Protein AF-A0A972KXV4-F1 (afdb_monomer)

Mean predicted aligned error: 8.07 Å

pLDDT: mean 81.09, std 12.09, range [43.53, 93.38]

Radius of gyration: 17.05 Å; Cα contacts (8 Å, |Δi|>4): 199; chains: 1; bounding box: 41×39×54 Å

Solvent-accessible surface area (backbone atoms only — not comparable to full-atom values): 9066 Å² total; per-residue (Å²): 104,29,38,30,28,35,66,87,53,54,72,69,54,55,52,53,50,23,61,76,67,72,28,46,75,42,72,69,62,86,33,59,34,91,88,76,70,41,80,29,66,68,60,29,50,50,51,49,51,51,52,49,52,52,48,28,70,72,65,78,48,95,64,38,30,34,30,41,59,41,53,86,45,56,66,50,42,50,54,48,45,52,54,28,43,73,73,74,55,52,69,57,36,38,44,40,73,57,59,92,51,68,68,65,42,58,71,42,42,60,43,52,49,56,31,45,77,67,73,22,54,40,81,39,52,93,82,62,50,70,66,61,48,51,52,52,52,48,52,54,49,50,55,54,53,51,56,57,55,56,64,54,57,57,64,61,58,69,76,76,112

Structure (mmCIF, N/CA/C/O backbone):
data_AF-A0A972KXV4-F1
#
_entry.id   AF-A0A972KXV4-F1
#
loop_
_atom_site.group_PDB
_atom_site.id
_atom_site.type_symbol
_atom_site.label_atom_id
_atom_site.label_alt_id
_atom_site.label_comp_id
_atom_site.label_asym_id
_atom_site.label_entity_id
_atom_site.label_seq_id
_atom_site.pdbx_PDB_ins_code
_atom_site.Cartn_x
_atom_site.Cartn_y
_atom_site.Cartn_z
_atom_site.occupancy
_atom_site.B_iso_or_equiv
_atom_site.auth_seq_id
_atom_site.auth_comp_id
_atom_site.auth_asym_id
_atom_site.auth_atom_id
_atom_site.pdbx_PDB_model_num
ATOM 1 N N . MET A 1 1 ? -8.884 1.565 8.711 1.00 85.38 1 MET A N 1
ATOM 2 C CA . MET A 1 1 ? -8.280 0.720 7.663 1.00 85.38 1 MET A CA 1
ATOM 3 C C . MET A 1 1 ? -6.989 1.392 7.183 1.00 85.38 1 MET A C 1
ATOM 5 O O . MET A 1 1 ? -6.991 2.601 7.008 1.00 85.38 1 MET A O 1
ATOM 9 N N . ARG A 1 2 ? -5.860 0.673 7.067 1.00 90.38 2 ARG A N 1
ATOM 10 C CA . ARG A 1 2 ? -4.541 1.271 6.737 1.00 90.38 2 ARG A CA 1
ATOM 11 C C . ARG A 1 2 ? -3.895 0.534 5.577 1.00 90.38 2 ARG A C 1
ATOM 13 O O . ARG A 1 2 ? -3.602 -0.659 5.704 1.00 90.38 2 ARG A O 1
ATOM 20 N N . ILE A 1 3 ? -3.707 1.220 4.459 1.00 90.38 3 ILE A N 1
ATOM 21 C CA . ILE A 1 3 ? -3.369 0.595 3.179 1.00 90.38 3 ILE A CA 1
ATOM 22 C C . ILE A 1 3 ? -2.105 1.220 2.595 1.00 90.38 3 ILE A C 1
ATOM 24 O O . ILE A 1 3 ? -1.887 2.417 2.732 1.00 90.38 3 ILE A O 1
ATOM 28 N N . THR A 1 4 ? -1.289 0.417 1.916 1.00 90.56 4 THR A N 1
ATOM 29 C CA . THR A 1 4 ? -0.204 0.897 1.049 1.00 90.56 4 THR A CA 1
ATOM 30 C C . THR A 1 4 ? -0.433 0.467 -0.397 1.00 90.56 4 THR A C 1
ATOM 32 O O . THR A 1 4 ? -0.933 -0.632 -0.651 1.00 90.56 4 THR A O 1
ATOM 35 N N . LEU A 1 5 ? -0.067 1.351 -1.322 1.00 86.62 5 LEU A N 1
ATOM 36 C CA . LEU A 1 5 ? -0.075 1.188 -2.766 1.00 86.62 5 LEU A CA 1
ATOM 37 C C . LEU A 1 5 ? 1.353 1.353 -3.289 1.00 86.62 5 LEU A C 1
ATOM 39 O O . LEU A 1 5 ? 2.041 2.324 -2.963 1.00 86.62 5 LEU A O 1
ATOM 43 N N . ASN A 1 6 ? 1.769 0.437 -4.153 1.00 78.00 6 ASN A N 1
ATOM 44 C CA . ASN A 1 6 ? 3.018 0.562 -4.897 1.00 78.00 6 ASN A CA 1
ATOM 45 C C . ASN A 1 6 ? 2.833 1.475 -6.130 1.00 78.00 6 ASN A C 1
ATOM 47 O O . ASN A 1 6 ? 1.737 1.567 -6.680 1.00 78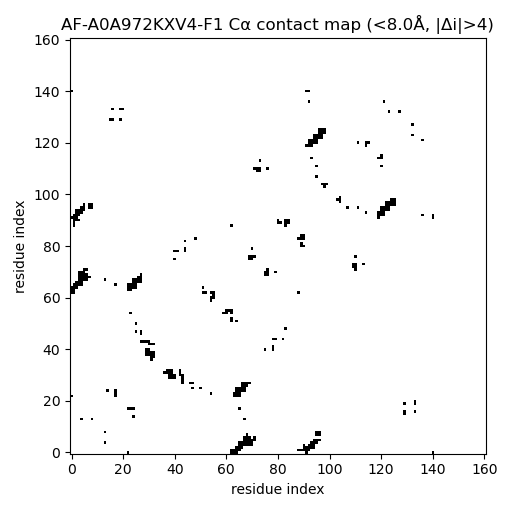.00 6 ASN A O 1
ATOM 51 N N . GLU A 1 7 ? 3.915 2.111 -6.581 1.00 66.94 7 GLU A N 1
ATOM 52 C CA . GLU A 1 7 ? 4.012 3.061 -7.702 1.00 66.94 7 GLU A CA 1
ATOM 53 C C . GLU A 1 7 ? 3.485 2.525 -9.041 1.00 66.94 7 GLU A C 1
ATOM 55 O O . GLU A 1 7 ? 3.140 3.290 -9.934 1.00 66.94 7 GLU A O 1
ATOM 60 N N . SER A 1 8 ? 3.332 1.206 -9.177 1.00 63.81 8 SER A N 1
ATOM 61 C CA . SER A 1 8 ? 2.686 0.610 -10.356 1.00 63.81 8 SER A CA 1
ATOM 62 C C . SER A 1 8 ? 1.189 0.955 -10.476 1.00 63.81 8 SER A C 1
ATOM 64 O O . SER A 1 8 ? 0.569 0.623 -11.482 1.00 63.81 8 SER A O 1
ATOM 66 N N . ILE A 1 9 ? 0.594 1.588 -9.461 1.00 69.19 9 ILE A N 1
ATOM 67 C CA . ILE A 1 9 ? -0.811 1.996 -9.435 1.00 69.19 9 ILE A CA 1
ATOM 68 C C . ILE A 1 9 ? -0.926 3.465 -9.858 1.00 69.19 9 ILE A C 1
ATOM 70 O O . ILE A 1 9 ? -0.290 4.339 -9.275 1.00 69.19 9 ILE A O 1
ATOM 74 N N . SER A 1 10 ? -1.778 3.749 -10.849 1.00 72.75 10 SER A N 1
ATOM 75 C CA . SER A 1 10 ? -2.004 5.116 -11.340 1.00 72.75 10 SER A CA 1
ATOM 76 C C . SER A 1 10 ? -2.386 6.088 -10.203 1.00 72.75 10 SER A C 1
ATOM 78 O O . SER A 1 10 ? -3.225 5.746 -9.360 1.00 72.75 10 SER A O 1
ATOM 80 N N . PRO A 1 11 ? -1.865 7.332 -10.192 1.00 74.75 11 PRO A N 1
ATOM 81 C CA . PRO A 1 11 ? -2.251 8.350 -9.212 1.00 74.75 11 PRO A CA 1
ATOM 82 C C . PRO A 1 11 ? -3.761 8.617 -9.170 1.00 74.75 11 PRO A C 1
ATOM 84 O O . PRO A 1 11 ? -4.324 8.855 -8.099 1.00 74.75 11 PRO A O 1
ATOM 87 N N . ASP A 1 12 ? -4.434 8.541 -10.321 1.00 82.12 12 ASP A N 1
ATOM 88 C CA . ASP A 1 12 ? -5.887 8.711 -10.399 1.00 82.12 12 ASP A CA 1
ATOM 89 C C . ASP A 1 12 ? -6.631 7.538 -9.761 1.00 82.12 12 ASP A C 1
ATOM 91 O O . ASP A 1 12 ? -7.665 7.730 -9.121 1.00 82.12 12 ASP A O 1
ATOM 95 N N . PHE A 1 13 ? -6.085 6.328 -9.876 1.00 81.69 13 PHE A N 1
ATOM 96 C CA . PHE A 1 13 ? -6.635 5.159 -9.205 1.00 81.69 13 PHE A CA 1
ATOM 97 C C . PHE A 1 13 ? -6.518 5.288 -7.686 1.00 81.69 13 PHE A C 1
ATOM 99 O O . PHE A 1 13 ? -7.511 5.106 -6.986 1.00 81.69 13 PHE A O 1
ATOM 106 N N . SER A 1 14 ? -5.341 5.673 -7.181 1.00 82.44 14 SER A N 1
ATOM 107 C CA . SER A 1 14 ? -5.134 5.928 -5.748 1.00 82.44 14 SER A CA 1
ATOM 108 C C . SER A 1 14 ? -6.131 6.958 -5.208 1.00 82.44 14 SER A C 1
ATOM 110 O O . SER A 1 14 ? -6.785 6.720 -4.192 1.00 82.44 14 SER A O 1
ATOM 112 N N . ARG A 1 15 ? -6.324 8.072 -5.932 1.00 85.56 15 ARG A N 1
ATOM 113 C CA . ARG A 1 15 ? -7.278 9.124 -5.552 1.00 85.56 15 ARG A CA 1
ATOM 114 C C . ARG A 1 15 ? -8.711 8.601 -5.487 1.00 85.56 15 ARG A C 1
ATOM 116 O O . ARG A 1 15 ? -9.401 8.839 -4.500 1.00 85.56 15 ARG A O 1
ATOM 123 N N . ARG A 1 16 ? -9.159 7.879 -6.517 1.00 88.06 16 ARG A N 1
ATOM 124 C CA . ARG A 1 16 ? -10.522 7.330 -6.562 1.00 88.06 16 ARG A CA 1
ATOM 125 C C . ARG A 1 16 ? -10.745 6.271 -5.479 1.00 88.06 16 ARG A C 1
ATOM 127 O O . ARG A 1 16 ? -11.816 6.239 -4.886 1.00 88.06 16 ARG A O 1
ATOM 134 N N . LEU A 1 17 ? -9.741 5.442 -5.191 1.00 86.75 17 LEU A N 1
ATOM 135 C CA . LEU A 1 17 ? -9.805 4.438 -4.127 1.00 86.75 17 LEU A CA 1
ATOM 136 C C . LEU A 1 17 ? -9.841 5.081 -2.734 1.00 86.75 17 LEU A C 1
ATOM 138 O O . LEU A 1 17 ? -10.633 4.673 -1.890 1.00 86.75 17 LEU A O 1
ATOM 142 N N . SER A 1 18 ? -9.022 6.112 -2.513 1.00 88.50 18 SER A N 1
ATOM 143 C CA . SER A 1 18 ? -9.038 6.940 -1.301 1.00 88.50 18 SER A CA 1
ATOM 144 C C . SER A 1 18 ? -10.424 7.533 -1.052 1.00 88.50 18 SER A C 1
ATOM 146 O O . SER A 1 18 ? -10.932 7.425 0.057 1.00 88.50 18 SER A O 1
ATOM 148 N N . GLN A 1 19 ? -11.059 8.091 -2.086 1.00 88.50 19 GLN A N 1
ATOM 149 C CA . GLN A 1 19 ? -12.410 8.649 -1.991 1.00 88.50 19 GLN A CA 1
ATOM 150 C C . GLN A 1 19 ? -13.470 7.578 -1.720 1.00 88.50 19 GLN A C 1
ATOM 152 O O . GLN A 1 19 ? -14.324 7.776 -0.866 1.00 88.50 19 GLN A O 1
ATOM 157 N N . ALA A 1 20 ? -13.406 6.443 -2.419 1.00 88.19 20 ALA A N 1
ATOM 158 C CA . ALA A 1 20 ? -14.386 5.369 -2.274 1.00 88.19 20 ALA A CA 1
ATOM 159 C C . ALA A 1 20 ? -14.345 4.683 -0.898 1.00 88.19 20 ALA A C 1
ATOM 161 O O . ALA A 1 20 ? -15.358 4.157 -0.452 1.00 88.19 20 ALA A O 1
ATOM 162 N N . LEU A 1 21 ? -13.180 4.670 -0.244 1.00 86.69 21 LEU A N 1
ATOM 163 C CA . LEU A 1 21 ? -12.981 4.088 1.087 1.00 86.69 21 LEU A CA 1
ATOM 164 C C . LEU A 1 21 ? -12.913 5.140 2.204 1.00 86.69 21 LEU A C 1
ATOM 166 O O . LEU A 1 21 ? -12.620 4.780 3.339 1.00 86.69 21 LEU A O 1
ATOM 170 N N . GLU A 1 22 ? -13.109 6.421 1.877 1.00 88.31 22 GLU A N 1
ATOM 171 C CA . GLU A 1 22 ? -12.999 7.550 2.814 1.00 88.31 22 GLU A CA 1
ATOM 172 C C . GLU A 1 22 ? -11.654 7.601 3.576 1.00 88.31 22 GLU A C 1
ATOM 174 O O . GLU A 1 22 ? -11.560 8.075 4.706 1.00 88.31 22 GLU A O 1
ATOM 179 N N . LEU A 1 23 ? -10.572 7.127 2.946 1.00 87.69 23 LEU A N 1
ATOM 180 C CA . LEU A 1 23 ? -9.239 7.060 3.554 1.00 87.69 23 LEU A CA 1
ATOM 181 C C . LEU A 1 23 ? -8.446 8.333 3.292 1.00 87.69 23 LEU A C 1
ATOM 183 O O . LEU A 1 23 ? -8.428 8.830 2.165 1.00 87.69 23 LEU A O 1
ATOM 187 N N . HIS A 1 24 ? -7.679 8.792 4.283 1.00 89.06 24 HIS A N 1
ATOM 188 C CA . HIS A 1 24 ? -6.782 9.928 4.094 1.00 89.06 24 HIS A CA 1
ATOM 189 C C . HIS A 1 24 ? -5.603 9.566 3.167 1.00 89.06 24 HIS A C 1
ATOM 191 O O . HIS A 1 24 ? -4.833 8.653 3.490 1.00 89.06 24 HIS A O 1
ATOM 197 N N . PRO A 1 25 ? -5.425 10.249 2.021 1.00 88.81 25 PRO A N 1
ATOM 198 C CA . PRO A 1 25 ? -4.325 9.959 1.115 1.00 88.81 25 PRO A CA 1
ATOM 199 C C . PRO A 1 25 ? -3.022 10.567 1.638 1.00 88.81 25 PRO A C 1
ATOM 201 O O . PRO A 1 25 ? -2.901 11.782 1.779 1.00 88.81 25 PRO A O 1
ATOM 204 N N . ILE A 1 26 ? -2.016 9.724 1.856 1.00 89.19 26 ILE A N 1
ATOM 205 C CA . ILE A 1 26 ? -0.657 10.139 2.208 1.00 89.19 26 ILE A CA 1
ATOM 206 C C . ILE A 1 26 ? 0.244 9.870 1.008 1.00 89.19 26 ILE A C 1
ATOM 208 O O . ILE A 1 26 ? 0.405 8.732 0.559 1.00 89.19 26 ILE A O 1
ATOM 212 N N . GLN A 1 27 ? 0.839 10.939 0.485 1.00 85.75 27 GLN A N 1
ATOM 213 C CA . GLN A 1 27 ? 1.811 10.877 -0.603 1.00 85.75 27 GLN A CA 1
ATOM 214 C C . GLN A 1 27 ? 3.187 11.266 -0.057 1.00 85.75 27 GLN A C 1
ATOM 216 O O . GLN A 1 27 ? 3.508 12.457 0.016 1.00 85.75 27 GLN A O 1
ATOM 221 N N . PRO A 1 28 ? 3.994 10.286 0.379 1.00 81.44 28 PRO A N 1
ATOM 222 C CA . PRO A 1 28 ? 5.335 10.546 0.850 1.00 81.44 28 PRO A CA 1
ATOM 223 C C . PRO A 1 28 ? 6.163 11.112 -0.294 1.00 81.44 28 PRO A C 1
ATOM 225 O O . PRO A 1 28 ? 6.262 10.539 -1.378 1.00 81.44 28 PRO A O 1
ATOM 228 N N . LYS A 1 29 ? 6.782 12.257 -0.030 1.00 81.62 29 LYS A N 1
ATOM 229 C CA . LYS A 1 29 ? 7.845 12.772 -0.882 1.00 81.62 29 LYS A CA 1
ATOM 230 C C . LYS A 1 29 ? 9.138 12.143 -0.401 1.00 81.62 29 LYS A C 1
ATOM 232 O O . LYS A 1 29 ? 9.418 12.192 0.795 1.00 81.62 29 LYS A O 1
ATOM 237 N N . VAL A 1 30 ? 9.909 11.566 -1.318 1.00 79.94 30 VAL A N 1
ATOM 238 C CA . VAL A 1 30 ? 11.236 11.033 -0.999 1.00 79.94 30 VAL A CA 1
ATOM 239 C C . VAL A 1 30 ? 12.068 12.159 -0.391 1.00 79.94 30 VAL A C 1
ATOM 241 O O . VAL A 1 30 ? 12.283 13.197 -1.021 1.00 79.94 30 VAL A O 1
ATOM 244 N N . VAL A 1 31 ? 12.493 11.972 0.859 1.00 83.06 31 VAL A N 1
ATOM 245 C CA . VAL A 1 31 ? 13.309 12.957 1.568 1.00 83.06 31 VAL A CA 1
ATOM 246 C C . VAL A 1 31 ? 14.771 12.577 1.412 1.00 83.06 31 VAL A C 1
ATOM 248 O O . VAL A 1 31 ? 15.180 11.472 1.763 1.00 83.06 31 VAL A O 1
ATOM 251 N N . TYR A 1 32 ? 15.569 13.509 0.905 1.00 82.31 32 TYR A N 1
ATOM 252 C CA . TYR A 1 32 ? 17.004 13.323 0.751 1.00 82.31 32 TYR A CA 1
ATOM 253 C C . TYR A 1 32 ? 17.730 13.725 2.035 1.00 82.31 32 TYR A C 1
ATOM 255 O O . TYR A 1 32 ? 17.442 14.760 2.643 1.00 82.31 32 TYR A O 1
ATOM 263 N N . SER A 1 33 ? 18.690 12.905 2.447 1.00 80.06 33 SER A N 1
ATOM 264 C CA . SER A 1 33 ? 19.598 13.233 3.540 1.00 80.06 33 SER A CA 1
ATOM 265 C C . SER A 1 33 ? 20.439 14.450 3.166 1.00 80.06 33 SER A C 1
ATOM 267 O O . SER A 1 33 ? 21.080 14.475 2.117 1.00 80.06 33 SER A O 1
ATOM 269 N N . ARG A 1 34 ? 20.500 15.442 4.059 1.00 82.50 34 ARG A N 1
ATOM 270 C CA . ARG A 1 34 ? 21.338 16.638 3.867 1.00 82.50 34 ARG A CA 1
ATOM 271 C C . ARG A 1 34 ? 22.836 16.327 3.863 1.00 82.50 34 ARG A C 1
ATOM 273 O O . ARG A 1 34 ? 23.603 17.109 3.320 1.00 82.50 34 ARG A O 1
ATOM 280 N N . PHE A 1 35 ? 23.242 15.212 4.472 1.00 83.38 35 PHE A N 1
ATOM 281 C CA . PHE A 1 35 ? 24.650 14.838 4.609 1.00 83.38 35 PHE A CA 1
ATOM 282 C C . PHE A 1 35 ? 25.155 13.995 3.438 1.00 83.38 35 PHE A C 1
ATOM 284 O O . PHE A 1 35 ? 26.302 14.142 3.036 1.00 83.38 35 PHE A O 1
ATOM 291 N N . THR A 1 36 ? 24.314 13.112 2.892 1.00 85.12 36 THR A N 1
ATOM 292 C CA . THR A 1 36 ? 24.718 12.193 1.812 1.00 85.12 36 THR A CA 1
ATOM 293 C C . THR A 1 36 ? 24.146 12.573 0.452 1.00 85.12 36 THR A C 1
ATOM 295 O O . THR A 1 36 ? 24.610 12.060 -0.559 1.00 85.12 36 THR A O 1
ATOM 298 N N . GLY A 1 37 ? 23.117 13.426 0.402 1.00 82.94 37 GLY A N 1
ATOM 299 C CA . GLY A 1 37 ? 22.373 13.720 -0.824 1.00 82.94 37 GLY A CA 1
ATOM 300 C C . GLY A 1 37 ? 21.554 12.536 -1.352 1.00 82.94 37 GLY A C 1
ATOM 301 O O . GLY A 1 37 ? 20.963 12.640 -2.420 1.00 82.94 37 GLY A O 1
ATOM 302 N N . LEU A 1 38 ? 21.501 11.416 -0.620 1.00 82.56 38 LEU A N 1
ATOM 303 C CA . LEU A 1 38 ? 20.777 10.205 -1.008 1.00 82.56 38 LEU A CA 1
ATOM 304 C C . LEU A 1 38 ? 19.381 10.158 -0.370 1.00 82.56 38 LEU A C 1
ATOM 306 O O . LEU A 1 38 ? 19.193 10.729 0.712 1.00 82.56 38 LEU A O 1
ATOM 310 N N . PRO A 1 39 ? 18.412 9.457 -0.991 1.00 82.06 39 PRO A N 1
ATOM 311 C CA . PRO A 1 39 ? 17.137 9.135 -0.359 1.00 82.06 39 PRO A CA 1
ATOM 312 C C . PRO A 1 39 ? 17.340 8.531 1.031 1.00 82.06 39 PRO A C 1
ATOM 314 O O . PRO A 1 39 ? 18.178 7.650 1.221 1.00 82.06 39 PRO A O 1
ATOM 317 N N . SER A 1 40 ? 16.578 9.015 2.006 1.00 88.19 40 SER A N 1
ATOM 318 C CA . SER A 1 40 ? 16.607 8.514 3.373 1.00 88.19 40 SER A CA 1
ATOM 319 C C . SER A 1 40 ? 15.238 7.967 3.746 1.00 88.19 40 SER A C 1
ATOM 321 O O . SER A 1 40 ? 14.270 8.714 3.928 1.00 88.19 40 SER A O 1
ATOM 323 N N . ASP A 1 41 ? 15.181 6.644 3.869 1.00 87.38 41 ASP A N 1
ATOM 324 C CA . ASP A 1 41 ? 13.968 5.932 4.257 1.00 87.38 41 ASP A CA 1
ATOM 325 C C . ASP A 1 41 ? 13.495 6.374 5.642 1.00 87.38 41 ASP A C 1
ATOM 327 O O . ASP A 1 41 ? 12.320 6.683 5.801 1.00 87.38 41 ASP A O 1
ATOM 331 N N . ASP A 1 42 ? 14.407 6.536 6.604 1.00 88.06 42 ASP A N 1
ATOM 332 C CA . ASP A 1 42 ? 14.074 6.990 7.960 1.00 88.06 42 ASP A CA 1
ATOM 333 C C . ASP A 1 42 ? 13.406 8.369 7.965 1.00 88.06 42 ASP A C 1
ATOM 335 O O . ASP A 1 42 ? 12.366 8.561 8.594 1.00 88.06 42 ASP A O 1
ATOM 339 N N . HIS A 1 43 ? 13.956 9.340 7.227 1.00 89.81 43 HIS A N 1
ATOM 340 C CA . HIS A 1 43 ? 13.339 10.665 7.128 1.00 89.81 43 HIS A CA 1
ATOM 341 C C . HIS A 1 43 ? 11.981 10.609 6.422 1.00 89.81 43 HIS A C 1
ATOM 343 O O . HIS A 1 43 ? 11.049 11.302 6.832 1.00 89.81 43 HIS A O 1
ATOM 349 N N . THR A 1 44 ? 11.856 9.779 5.386 1.00 90.94 44 THR A N 1
ATOM 350 C CA . THR A 1 44 ? 10.596 9.591 4.656 1.00 90.94 44 THR A CA 1
ATOM 351 C C . THR A 1 44 ? 9.532 8.966 5.564 1.00 90.94 44 THR A C 1
ATOM 353 O O . THR A 1 44 ? 8.413 9.470 5.635 1.00 90.94 44 THR A O 1
ATOM 356 N N . ILE A 1 45 ? 9.889 7.935 6.333 1.00 91.31 45 ILE A N 1
ATOM 357 C CA . ILE A 1 45 ? 9.020 7.280 7.319 1.00 91.31 45 ILE A CA 1
ATOM 358 C C . ILE A 1 45 ? 8.610 8.258 8.420 1.00 91.31 45 ILE A C 1
ATOM 360 O O . ILE A 1 45 ? 7.428 8.338 8.748 1.00 91.31 45 ILE A O 1
ATOM 364 N N . ASN A 1 46 ? 9.544 9.053 8.947 1.00 91.50 46 ASN A N 1
ATOM 365 C CA . ASN A 1 46 ? 9.224 10.066 9.954 1.00 91.50 46 ASN A CA 1
ATOM 366 C C . ASN A 1 46 ? 8.202 11.080 9.425 1.00 91.50 46 ASN A C 1
ATOM 36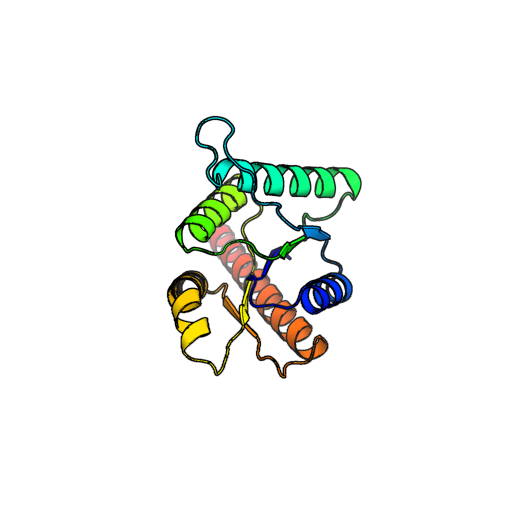8 O O . ASN A 1 46 ? 7.251 11.406 10.130 1.00 91.50 46 ASN A O 1
ATOM 372 N N . LYS A 1 47 ? 8.323 11.507 8.161 1.00 91.00 47 LYS A N 1
ATOM 373 C CA . LYS A 1 47 ? 7.320 12.370 7.522 1.00 91.00 47 LYS A CA 1
ATOM 374 C C . LYS A 1 47 ? 5.962 11.700 7.356 1.00 91.00 47 LYS A C 1
ATOM 376 O O . LYS A 1 47 ? 4.947 12.345 7.600 1.00 91.00 47 LYS A O 1
ATOM 381 N N . ILE A 1 48 ? 5.927 10.417 7.003 1.00 91.31 48 ILE A N 1
ATOM 382 C CA . ILE A 1 48 ? 4.673 9.651 6.952 1.00 91.31 48 ILE A CA 1
ATOM 383 C C . ILE A 1 48 ? 4.006 9.638 8.334 1.00 91.31 48 ILE A C 1
ATOM 385 O O . ILE A 1 48 ? 2.814 9.907 8.442 1.00 91.31 48 ILE A O 1
ATOM 389 N N . ILE A 1 49 ? 4.771 9.369 9.393 1.00 91.19 49 ILE A N 1
ATOM 390 C CA . ILE A 1 49 ? 4.259 9.327 10.769 1.00 91.19 49 ILE A CA 1
ATOM 391 C C . ILE A 1 49 ? 3.763 10.703 11.227 1.00 91.19 49 ILE A C 1
ATOM 393 O O . ILE A 1 49 ? 2.700 10.789 11.840 1.00 91.19 49 ILE A O 1
ATOM 397 N N . GLU A 1 50 ? 4.492 11.777 10.914 1.00 90.62 50 GLU A N 1
ATOM 398 C CA . GLU A 1 50 ? 4.062 13.153 11.198 1.00 90.62 50 GLU A CA 1
ATOM 399 C C . GLU A 1 50 ? 2.697 13.461 10.563 1.00 90.62 50 GLU A C 1
ATOM 401 O O . GLU A 1 50 ? 1.805 13.967 11.247 1.00 90.62 50 GLU A O 1
ATOM 406 N N . GLU A 1 51 ? 2.500 13.109 9.288 1.00 89.69 51 GLU A N 1
ATOM 407 C CA . GLU A 1 51 ? 1.216 13.299 8.598 1.00 89.69 51 GLU A CA 1
ATOM 408 C C . GLU A 1 51 ? 0.098 12.445 9.216 1.00 89.69 51 GLU A C 1
ATOM 410 O O . GLU A 1 51 ? -1.011 12.941 9.427 1.00 89.69 51 GLU A O 1
ATOM 415 N N . ILE A 1 52 ? 0.389 11.195 9.603 1.00 89.62 52 ILE A N 1
ATOM 416 C CA . ILE A 1 52 ? -0.574 10.333 10.311 1.00 89.62 52 ILE A CA 1
ATOM 417 C C . ILE A 1 52 ? -1.015 10.984 11.628 1.00 89.62 52 ILE A C 1
ATOM 419 O O . ILE A 1 52 ? -2.214 11.092 11.890 1.00 89.62 52 ILE A O 1
ATOM 423 N N . HIS A 1 53 ? -0.076 11.450 12.456 1.00 88.94 53 HIS A N 1
ATOM 424 C CA . HIS A 1 53 ? -0.405 12.095 13.731 1.00 88.94 53 HIS A CA 1
ATOM 425 C C . HIS A 1 53 ? -1.199 13.386 13.539 1.00 88.94 53 HIS A C 1
ATOM 427 O O . HIS A 1 53 ? -2.168 13.632 14.264 1.00 88.94 53 HIS A O 1
ATOM 433 N N . LYS A 1 54 ? -0.818 14.200 12.550 1.00 87.44 54 LYS A N 1
ATOM 434 C CA . LYS A 1 54 ? -1.532 15.431 12.202 1.00 87.44 54 LYS A CA 1
ATOM 435 C C . LYS A 1 54 ? -2.979 15.144 11.809 1.00 87.44 54 LYS A C 1
ATOM 437 O O . LYS A 1 54 ? -3.870 15.870 12.243 1.00 87.44 54 LYS A O 1
ATOM 442 N N . HIS A 1 55 ? -3.212 14.089 11.030 1.00 84.38 55 HIS A N 1
ATOM 443 C CA . HIS A 1 55 ? -4.553 13.679 10.625 1.00 84.38 55 HIS A CA 1
ATOM 444 C C . HIS A 1 55 ? -5.399 13.180 11.806 1.00 84.38 55 HIS A C 1
ATOM 446 O O . HIS A 1 55 ? -6.528 13.633 11.981 1.00 84.38 55 HIS A O 1
ATOM 452 N N . ILE A 1 56 ? -4.838 12.314 12.658 1.00 85.31 56 ILE A N 1
ATOM 453 C CA . ILE A 1 56 ? -5.532 11.811 13.858 1.00 85.31 56 ILE A CA 1
ATOM 454 C C . ILE A 1 56 ? -5.939 12.975 14.772 1.00 85.31 56 ILE A C 1
ATOM 456 O O . ILE A 1 56 ? -7.061 13.018 15.271 1.00 85.31 56 ILE A O 1
ATOM 460 N N . SER A 1 57 ? -5.038 13.945 14.951 1.00 83.44 57 SER A N 1
ATOM 461 C CA . SER A 1 57 ? -5.252 15.083 15.849 1.00 83.44 57 SER A CA 1
ATOM 462 C C . SER A 1 57 ? -6.277 16.087 15.311 1.00 83.44 57 SER A C 1
ATOM 464 O O . SER A 1 57 ? -6.993 16.700 16.096 1.00 83.44 57 SER A O 1
ATOM 466 N N . SER A 1 58 ? -6.347 16.288 13.990 1.00 76.62 58 SER A N 1
ATOM 467 C CA . SER A 1 58 ? -7.231 17.292 13.379 1.00 76.62 58 SER A CA 1
ATOM 468 C C . SER A 1 58 ? -8.651 16.794 13.127 1.00 76.62 58 SER A C 1
ATOM 470 O O . SER A 1 58 ? -9.586 17.591 13.168 1.00 76.62 58 SER A O 1
ATOM 472 N N . ALA A 1 59 ? -8.820 15.497 12.864 1.00 65.00 59 ALA A N 1
ATOM 473 C CA . ALA A 1 59 ? -10.095 14.935 12.433 1.00 65.00 59 ALA A CA 1
ATOM 474 C C . ALA A 1 59 ? -10.797 14.091 13.511 1.00 65.00 59 ALA A C 1
ATOM 476 O O . ALA A 1 59 ? -11.926 13.659 13.296 1.00 65.00 59 ALA A O 1
ATOM 477 N N . ASN A 1 60 ? -10.160 13.851 14.667 1.00 62.47 60 ASN A N 1
ATOM 478 C CA . ASN A 1 60 ? -10.656 12.924 15.695 1.00 62.47 60 ASN A CA 1
ATOM 479 C C . ASN A 1 60 ? -10.995 11.532 15.104 1.00 62.47 60 ASN A C 1
ATOM 481 O O . ASN A 1 60 ? -11.901 10.837 15.562 1.00 62.47 60 ASN A O 1
ATOM 485 N N . THR A 1 61 ? -10.291 11.152 14.031 1.00 67.50 61 THR A N 1
ATOM 486 C CA . THR A 1 61 ? -10.521 9.927 13.262 1.00 67.50 61 THR A CA 1
ATOM 487 C C . THR A 1 61 ? -9.650 8.785 13.769 1.00 67.50 61 THR A C 1
ATOM 489 O O . THR A 1 61 ? -8.626 8.965 14.429 1.00 67.50 61 THR A O 1
ATOM 492 N N . THR A 1 62 ? -10.031 7.564 13.403 1.00 68.19 62 THR A N 1
ATOM 493 C CA . THR A 1 62 ? -9.390 6.300 13.799 1.00 68.19 62 THR A CA 1
ATOM 494 C C . THR A 1 62 ? -8.035 6.024 13.118 1.00 68.19 62 THR A C 1
ATOM 496 O O . THR A 1 62 ? -7.529 4.901 13.191 1.00 68.19 62 THR A O 1
ATOM 499 N N . GLY A 1 63 ? -7.405 7.026 12.489 1.00 76.88 63 GLY A N 1
ATOM 500 C CA . GLY A 1 63 ? -6.083 6.892 11.860 1.00 76.88 63 GLY A CA 1
ATOM 501 C C . GLY A 1 63 ? -6.096 6.050 10.584 1.00 76.88 63 GLY A C 1
ATOM 502 O O . GLY A 1 63 ? -5.191 5.246 10.351 1.00 76.88 63 GLY A O 1
ATOM 503 N N . GLU A 1 64 ? -7.149 6.184 9.781 1.00 88.31 64 GLU A N 1
ATOM 504 C CA . GLU A 1 64 ? -7.310 5.460 8.522 1.00 88.31 64 GLU A CA 1
ATOM 505 C C . GLU A 1 64 ? -6.642 6.220 7.380 1.00 88.31 64 GLU A C 1
ATOM 507 O O . GLU A 1 64 ? -6.888 7.406 7.170 1.00 88.31 64 GLU A O 1
ATOM 512 N N . PHE A 1 65 ? -5.764 5.544 6.645 1.00 91.12 65 PHE A N 1
ATOM 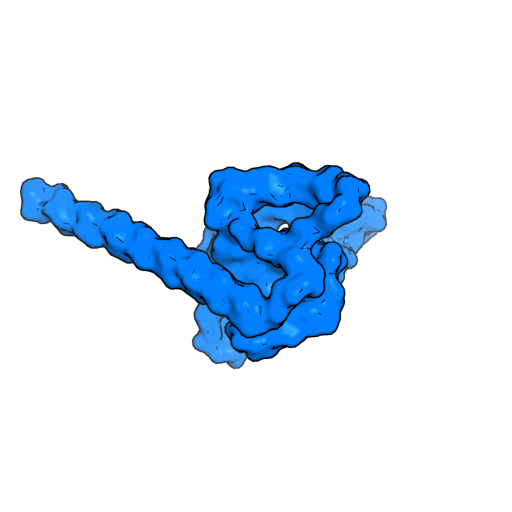513 C CA . PHE A 1 65 ? -4.986 6.183 5.595 1.00 91.12 65 PHE A CA 1
ATOM 514 C C . PHE A 1 65 ? -4.678 5.225 4.455 1.00 91.12 65 PHE A C 1
ATOM 516 O O . PHE A 1 65 ? -4.656 3.997 4.615 1.00 91.12 65 PHE A O 1
ATOM 523 N N . ILE A 1 66 ? -4.375 5.820 3.307 1.00 90.88 66 ILE A N 1
ATOM 524 C CA . ILE A 1 66 ? -3.832 5.134 2.147 1.00 90.88 66 ILE A CA 1
ATOM 525 C C . ILE A 1 66 ? -2.517 5.787 1.734 1.00 90.88 66 ILE A C 1
ATOM 527 O O . ILE A 1 66 ? -2.454 6.967 1.400 1.00 90.88 66 ILE A O 1
ATOM 531 N N . LEU A 1 67 ? -1.446 5.008 1.800 1.00 90.81 67 LEU A N 1
ATOM 532 C CA . LEU A 1 67 ? -0.100 5.423 1.447 1.00 90.81 67 LEU A CA 1
ATOM 533 C C . LEU A 1 67 ? 0.156 5.104 -0.023 1.00 90.81 67 LEU A C 1
ATOM 535 O O . LEU A 1 67 ? -0.018 3.960 -0.431 1.00 90.81 67 LEU A O 1
ATOM 539 N N . SER A 1 68 ? 0.563 6.093 -0.815 1.00 88.00 68 SER A N 1
ATOM 540 C CA . SER A 1 68 ? 0.853 5.901 -2.245 1.00 88.00 68 SER A CA 1
ATOM 541 C C . SER A 1 68 ? 2.348 5.928 -2.534 1.00 88.00 68 SER A C 1
ATOM 543 O O . SER A 1 68 ? 3.071 6.708 -1.929 1.00 88.00 68 SER A O 1
ATOM 545 N N . ASN A 1 69 ? 2.805 5.124 -3.493 1.00 82.38 69 ASN A N 1
ATOM 546 C CA . ASN A 1 69 ? 4.181 5.114 -4.014 1.00 82.38 69 ASN A CA 1
ATOM 547 C C . ASN A 1 69 ? 5.273 4.792 -2.976 1.00 82.38 69 ASN A C 1
ATOM 549 O O . ASN A 1 69 ? 6.453 5.050 -3.213 1.00 82.38 69 ASN A O 1
ATOM 553 N N . TYR A 1 70 ? 4.897 4.210 -1.837 1.00 87.31 70 TYR A N 1
ATOM 554 C CA . TYR A 1 70 ? 5.818 3.743 -0.806 1.00 87.31 70 TYR A CA 1
ATOM 555 C C . TYR A 1 70 ? 5.150 2.614 -0.018 1.00 87.31 70 TYR A C 1
ATOM 557 O O . TYR A 1 70 ? 3.995 2.781 0.389 1.00 87.31 70 TYR A O 1
ATOM 565 N N . PRO A 1 71 ? 5.840 1.496 0.253 1.00 89.62 71 PRO A N 1
ATOM 566 C CA . PRO A 1 71 ? 7.256 1.223 -0.012 1.00 89.62 71 PRO A CA 1
ATOM 567 C C . PRO A 1 71 ? 7.524 0.697 -1.433 1.00 89.62 71 PRO A C 1
ATOM 569 O O . PRO A 1 71 ? 6.666 0.056 -2.038 1.00 89.62 71 PRO A O 1
ATOM 572 N N . GLN A 1 72 ? 8.743 0.920 -1.934 1.00 86.06 72 GLN A N 1
ATOM 573 C CA . GLN A 1 72 ? 9.227 0.437 -3.239 1.00 86.06 72 GLN A CA 1
ATOM 574 C C . GLN A 1 72 ? 10.223 -0.724 -3.126 1.00 86.06 72 GLN A C 1
ATOM 576 O O . GLN A 1 72 ? 10.473 -1.437 -4.095 1.00 86.06 72 GLN A O 1
ATOM 581 N N . THR A 1 73 ? 10.767 -0.971 -1.933 1.00 87.56 73 THR A N 1
ATOM 582 C CA . THR A 1 73 ? 11.658 -2.107 -1.666 1.00 87.56 73 THR A CA 1
ATOM 583 C C . THR A 1 73 ? 11.213 -2.895 -0.437 1.00 87.56 73 THR A C 1
ATOM 585 O O . THR A 1 73 ? 10.468 -2.404 0.410 1.00 87.56 73 THR A O 1
ATOM 588 N N . VAL A 1 74 ? 11.694 -4.135 -0.303 1.00 89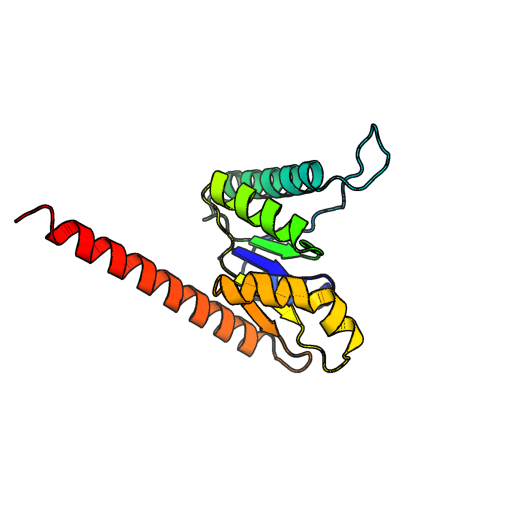.06 74 VAL A N 1
ATOM 589 C CA . VAL A 1 74 ? 11.420 -4.956 0.891 1.00 89.06 74 VAL A CA 1
ATOM 590 C C . VAL A 1 74 ? 11.996 -4.321 2.156 1.00 89.06 74 VAL A C 1
ATOM 592 O O . VAL A 1 74 ? 11.363 -4.396 3.202 1.00 89.06 74 VAL A O 1
ATOM 595 N N . ILE A 1 75 ? 13.158 -3.667 2.062 1.00 90.12 75 ILE A N 1
ATOM 596 C CA . ILE A 1 75 ? 13.782 -2.983 3.203 1.00 90.12 75 ILE A CA 1
ATOM 597 C C . ILE A 1 75 ? 12.877 -1.841 3.674 1.00 90.12 75 ILE A C 1
ATOM 599 O O . ILE A 1 75 ? 12.541 -1.769 4.852 1.00 90.12 75 ILE A O 1
ATOM 603 N N . GLN A 1 76 ? 12.383 -1.019 2.746 1.00 91.00 76 GLN A N 1
ATOM 604 C CA . GLN A 1 76 ? 11.413 0.035 3.056 1.00 91.00 76 GLN A CA 1
ATOM 605 C C . GLN A 1 76 ? 10.129 -0.526 3.668 1.00 91.00 76 GLN A C 1
ATOM 607 O O . GLN A 1 76 ? 9.615 0.029 4.634 1.00 91.00 76 GLN A O 1
ATOM 612 N N . ALA A 1 77 ? 9.619 -1.641 3.138 1.00 92.06 77 ALA A N 1
ATOM 613 C CA . ALA A 1 77 ? 8.428 -2.295 3.671 1.00 92.06 77 ALA A CA 1
ATOM 614 C C . ALA A 1 77 ? 8.622 -2.780 5.111 1.00 92.06 77 ALA A C 1
ATOM 616 O O . ALA A 1 77 ? 7.740 -2.576 5.943 1.00 92.06 77 ALA A O 1
ATOM 617 N N . GLN A 1 78 ? 9.786 -3.358 5.416 1.00 92.88 78 GLN A N 1
ATOM 618 C CA . GLN A 1 78 ? 10.160 -3.771 6.769 1.00 92.88 78 GLN A CA 1
ATOM 619 C C . GLN A 1 78 ? 10.261 -2.583 7.723 1.00 92.88 78 GLN A C 1
ATOM 621 O O . GLN A 1 78 ? 9.664 -2.616 8.801 1.00 92.88 78 GLN A O 1
ATOM 626 N N . SER A 1 79 ? 10.972 -1.529 7.321 1.00 92.88 79 SER A N 1
ATOM 627 C CA . SER A 1 79 ? 11.118 -0.316 8.126 1.00 92.88 79 SER A CA 1
ATOM 628 C C . SER A 1 79 ? 9.770 0.357 8.378 1.00 92.88 79 SER A C 1
ATOM 630 O O . SER A 1 79 ? 9.476 0.743 9.510 1.00 92.88 79 SER A O 1
ATOM 632 N N . LEU A 1 80 ? 8.913 0.430 7.356 1.00 92.94 80 LEU A N 1
ATOM 633 C CA . LEU A 1 80 ? 7.562 0.971 7.468 1.00 92.94 80 LEU A CA 1
ATOM 634 C C . LEU A 1 80 ? 6.697 0.145 8.423 1.00 92.94 80 LEU A C 1
ATOM 636 O O . LEU A 1 80 ? 6.093 0.712 9.330 1.00 92.94 80 LEU A O 1
ATOM 640 N N . ASP A 1 81 ? 6.640 -1.179 8.246 1.00 92.88 81 ASP A N 1
ATOM 641 C CA . ASP A 1 81 ? 5.848 -2.064 9.108 1.00 92.88 81 ASP A CA 1
ATOM 642 C C . ASP A 1 81 ? 6.302 -1.958 10.574 1.00 92.88 81 ASP A C 1
ATOM 644 O O . ASP A 1 81 ? 5.462 -1.866 11.472 1.00 92.88 81 ASP A O 1
ATOM 648 N N . MET A 1 82 ? 7.615 -1.911 10.823 1.00 93.38 82 MET A N 1
ATOM 649 C CA . MET A 1 82 ? 8.176 -1.754 12.168 1.00 93.38 82 MET A CA 1
ATOM 650 C C . MET A 1 82 ? 7.815 -0.399 12.786 1.00 93.38 82 MET A C 1
ATOM 652 O O . MET A 1 82 ? 7.386 -0.337 13.941 1.00 93.38 82 MET A O 1
ATOM 656 N N . ALA A 1 83 ? 7.954 0.687 12.026 1.00 92.44 83 ALA A N 1
ATOM 657 C CA . ALA A 1 83 ? 7.665 2.029 12.514 1.00 92.44 83 ALA A CA 1
ATOM 658 C C . ALA A 1 83 ? 6.165 2.225 12.793 1.00 92.44 83 ALA A C 1
ATOM 660 O O . ALA A 1 83 ? 5.789 2.743 13.845 1.00 92.44 83 ALA A O 1
ATOM 661 N N . LEU A 1 84 ? 5.303 1.724 11.904 1.00 92.00 84 LEU A N 1
ATOM 662 C CA . LEU A 1 84 ? 3.851 1.731 12.077 1.00 92.00 84 LEU A CA 1
ATOM 663 C C . LEU A 1 84 ? 3.397 0.867 13.261 1.00 92.00 84 LEU A C 1
ATOM 665 O O . LEU A 1 84 ? 2.515 1.274 14.019 1.00 92.00 84 LEU A O 1
ATOM 669 N N . ALA A 1 85 ? 4.005 -0.305 13.463 1.00 91.44 85 ALA A N 1
ATOM 670 C CA . ALA A 1 85 ? 3.725 -1.141 14.629 1.00 91.44 85 ALA A CA 1
ATOM 671 C C . ALA A 1 85 ? 4.104 -0.434 15.941 1.00 91.44 85 ALA A C 1
ATOM 673 O O . ALA A 1 85 ? 3.345 -0.497 16.908 1.00 91.44 85 ALA A O 1
ATOM 674 N N . LYS A 1 86 ? 5.230 0.293 15.959 1.00 90.75 86 LYS A N 1
ATOM 675 C CA . LYS A 1 86 ? 5.712 1.031 17.137 1.00 90.75 86 LYS A CA 1
ATOM 676 C C . LYS A 1 86 ? 4.744 2.123 17.601 1.00 90.75 86 LYS A C 1
ATOM 678 O O . LYS A 1 86 ? 4.636 2.356 18.799 1.00 90.75 86 LYS A O 1
ATOM 683 N N . ILE A 1 87 ? 4.027 2.760 16.676 1.00 88.62 87 ILE A N 1
ATOM 684 C CA . ILE A 1 87 ? 3.004 3.771 16.998 1.00 88.62 87 ILE A CA 1
ATOM 685 C C . ILE A 1 87 ? 1.596 3.170 17.172 1.00 88.62 87 ILE A C 1
ATOM 687 O O . ILE A 1 87 ? 0.612 3.903 17.224 1.00 88.62 87 ILE A O 1
ATOM 691 N N . GLY A 1 88 ? 1.467 1.838 17.222 1.00 86.75 88 GLY A N 1
ATOM 692 C CA . GLY A 1 88 ? 0.177 1.155 17.376 1.00 86.75 88 GLY A CA 1
ATOM 693 C C . GLY A 1 88 ? -0.727 1.217 16.139 1.00 86.75 88 GLY A C 1
ATOM 694 O O . GLY A 1 88 ? -1.917 0.913 16.222 1.00 86.75 88 GLY A O 1
ATOM 695 N N . GLN A 1 89 ? -0.179 1.577 14.976 1.00 88.06 89 GLN A N 1
ATOM 696 C CA . GLN A 1 89 ? -0.910 1.728 13.716 1.00 88.06 89 GLN A CA 1
ATOM 697 C C . GLN A 1 89 ? -0.413 0.741 12.639 1.00 88.06 89 GLN A C 1
ATOM 699 O O . GLN A 1 89 ? -0.136 1.169 11.519 1.00 88.06 89 GLN A O 1
ATOM 704 N N . PRO A 1 90 ? -0.307 -0.582 12.908 1.00 90.69 90 PRO A N 1
ATOM 705 C CA . PRO A 1 90 ? 0.231 -1.533 11.937 1.00 90.69 90 PRO A CA 1
ATOM 706 C C . PRO A 1 90 ? -0.570 -1.525 10.635 1.00 90.69 90 PRO A C 1
ATOM 708 O O . PRO A 1 90 ? -1.802 -1.402 10.636 1.00 90.69 90 PRO A O 1
ATOM 711 N N . LEU A 1 91 ? 0.135 -1.696 9.521 1.00 90.25 91 LEU A N 1
ATOM 712 C CA . LEU A 1 91 ? -0.467 -1.746 8.199 1.00 90.25 91 LEU A CA 1
ATOM 713 C C . LEU A 1 91 ? -1.499 -2.880 8.115 1.00 90.25 91 LEU A C 1
ATOM 715 O O . LEU A 1 91 ? -1.218 -4.017 8.498 1.00 90.25 91 LEU A O 1
ATOM 719 N N . SER A 1 92 ? -2.693 -2.575 7.603 1.00 89.38 92 SER A N 1
ATOM 720 C CA . SER A 1 92 ? -3.757 -3.568 7.451 1.00 89.38 92 SER A CA 1
ATOM 721 C C . SER A 1 92 ? -3.561 -4.390 6.186 1.00 89.38 92 SER A C 1
ATOM 723 O O . SER A 1 92 ? -3.598 -5.612 6.267 1.00 89.38 92 SER A O 1
ATOM 725 N N . SER A 1 93 ? -3.338 -3.738 5.043 1.00 89.44 93 SER A N 1
ATOM 726 C CA . SER A 1 93 ? -3.227 -4.396 3.737 1.00 89.44 93 SER A CA 1
ATOM 727 C C . SER A 1 93 ? -2.225 -3.690 2.825 1.00 89.44 93 SER A C 1
ATOM 729 O O . SER A 1 93 ? -2.011 -2.484 2.936 1.00 89.44 93 SER A O 1
ATOM 731 N N . ALA A 1 94 ? -1.654 -4.444 1.892 1.00 90.44 94 ALA A N 1
ATOM 732 C CA . ALA A 1 94 ? -0.797 -3.934 0.830 1.00 90.44 94 ALA A CA 1
ATOM 733 C C . ALA A 1 94 ? -1.396 -4.303 -0.524 1.00 90.44 94 ALA A C 1
ATOM 735 O O . ALA A 1 94 ? -1.585 -5.485 -0.817 1.00 90.44 94 ALA A O 1
ATOM 736 N N . LEU A 1 95 ? -1.703 -3.290 -1.325 1.00 88.75 95 LEU A N 1
ATOM 737 C CA . LEU A 1 95 ? -2.244 -3.441 -2.666 1.00 88.75 95 LEU A CA 1
ATOM 738 C C . LEU A 1 95 ? -1.104 -3.421 -3.679 1.00 88.75 95 LEU A C 1
ATOM 740 O O . LEU A 1 95 ? -0.320 -2.472 -3.739 1.00 88.75 95 LEU A O 1
ATOM 744 N N . MET A 1 96 ? -1.023 -4.483 -4.472 1.00 86.06 96 MET A N 1
ATOM 745 C CA . MET A 1 96 ? 0.013 -4.661 -5.484 1.00 86.06 96 MET A CA 1
ATOM 746 C C . MET A 1 96 ? -0.645 -5.008 -6.813 1.00 86.06 96 MET A C 1
ATOM 748 O O . MET A 1 96 ? -1.481 -5.908 -6.860 1.00 86.06 96 MET A O 1
ATOM 752 N N . MET A 1 97 ? -0.248 -4.324 -7.885 1.00 78.81 97 MET A N 1
ATOM 753 C CA . MET A 1 97 ? -0.711 -4.673 -9.227 1.00 78.81 97 MET A CA 1
ATOM 754 C C . MET A 1 97 ? -0.155 -6.033 -9.632 1.00 78.81 97 MET A C 1
ATOM 756 O O . MET A 1 97 ? 1.059 -6.257 -9.585 1.00 78.81 97 MET A O 1
ATOM 760 N N . GLU A 1 98 ? -1.041 -6.922 -10.056 1.00 74.06 98 GLU A N 1
ATOM 761 C CA . GLU A 1 98 ? -0.681 -8.125 -10.783 1.00 74.06 98 GLU A CA 1
ATOM 762 C C . GLU A 1 98 ? -0.598 -7.758 -12.263 1.00 74.06 98 GLU A C 1
ATOM 764 O O . GLU A 1 98 ? -1.604 -7.638 -12.952 1.00 74.06 98 GLU A O 1
ATOM 769 N N . SER A 1 99 ? 0.615 -7.508 -12.760 1.00 65.19 99 SER A N 1
ATOM 770 C CA . SER A 1 99 ? 0.791 -7.215 -14.182 1.00 65.19 99 SER A CA 1
ATOM 771 C C . SER A 1 99 ? 1.016 -8.506 -14.959 1.00 65.19 99 SER A C 1
ATOM 773 O O . SER A 1 99 ? 1.770 -9.384 -14.544 1.00 65.19 99 SER A O 1
ATOM 775 N N . THR A 1 100 ? 0.453 -8.613 -16.157 1.00 56.16 100 THR A N 1
ATOM 776 C CA . THR A 1 100 ? 0.811 -9.679 -17.109 1.00 56.16 100 THR A CA 1
ATOM 777 C C . THR A 1 100 ? 2.236 -9.505 -17.660 1.00 56.16 100 THR A C 1
ATOM 779 O O . THR A 1 100 ? 2.850 -10.454 -18.163 1.00 56.16 100 THR A O 1
ATOM 782 N N . LYS A 1 101 ? 2.825 -8.307 -17.518 1.00 58.84 101 LYS A N 1
ATOM 783 C CA . LYS A 1 101 ? 4.188 -7.988 -17.953 1.00 58.84 101 LYS A CA 1
ATOM 784 C C . LYS A 1 101 ? 5.205 -8.510 -16.935 1.00 58.84 101 LYS A C 1
ATOM 786 O O . LYS A 1 101 ? 5.431 -7.930 -15.874 1.00 58.84 101 LYS A O 1
ATOM 791 N N . LYS A 1 102 ? 5.892 -9.601 -17.299 1.00 54.72 102 LYS A N 1
ATOM 792 C CA . LYS A 1 102 ? 6.894 -10.300 -16.463 1.00 54.72 102 LYS A CA 1
ATOM 793 C C . LYS A 1 102 ? 7.976 -9.394 -15.847 1.00 54.72 102 LYS A C 1
ATOM 795 O O . LYS A 1 102 ? 8.511 -9.762 -14.805 1.00 54.72 102 LYS A O 1
ATOM 800 N N . ALA A 1 103 ? 8.320 -8.265 -16.473 1.00 57.12 103 ALA A N 1
ATOM 801 C CA . ALA A 1 103 ? 9.333 -7.332 -15.971 1.00 57.12 103 ALA A CA 1
ATOM 802 C C . ALA A 1 103 ? 8.872 -6.592 -14.700 1.00 57.12 103 ALA A C 1
ATOM 804 O O . ALA A 1 103 ? 9.553 -6.678 -13.683 1.00 57.12 103 ALA A O 1
ATOM 805 N N . GLN A 1 104 ? 7.667 -6.008 -14.707 1.00 56.62 104 GLN A N 1
ATOM 806 C CA . GLN A 1 104 ? 7.078 -5.328 -13.542 1.00 56.62 104 GLN A CA 1
ATOM 807 C C . GLN A 1 104 ? 6.907 -6.293 -12.356 1.00 56.62 104 GLN A C 1
ATOM 809 O O . GLN A 1 104 ? 7.169 -5.968 -11.198 1.00 56.62 104 GLN A O 1
ATOM 814 N N . ASN A 1 105 ? 6.545 -7.545 -12.657 1.00 59.81 105 ASN A N 1
ATOM 815 C CA . ASN A 1 105 ? 6.429 -8.588 -11.643 1.00 59.81 105 ASN A CA 1
ATOM 816 C C . ASN A 1 105 ? 7.771 -9.009 -11.047 1.00 59.81 105 ASN A C 1
ATOM 818 O O . ASN A 1 105 ? 7.766 -9.538 -9.941 1.00 59.81 105 ASN A O 1
ATOM 822 N N . ARG A 1 106 ? 8.907 -8.835 -11.742 1.00 63.81 106 ARG A N 1
ATOM 823 C CA . ARG A 1 106 ? 10.233 -9.150 -11.179 1.00 63.81 106 ARG A CA 1
ATOM 824 C C . ARG A 1 106 ? 10.630 -8.141 -10.112 1.00 63.81 106 ARG A C 1
ATOM 826 O O . ARG A 1 106 ? 11.072 -8.569 -9.050 1.00 63.81 106 ARG A O 1
ATOM 833 N N . GLU A 1 107 ? 10.417 -6.856 -10.377 1.00 65.50 107 GLU A N 1
ATOM 834 C CA . GLU A 1 107 ? 10.706 -5.764 -9.439 1.00 65.50 107 GLU A CA 1
ATOM 835 C C . GLU A 1 107 ? 9.818 -5.873 -8.193 1.00 65.50 107 GLU A C 1
ATOM 837 O O . GLU A 1 107 ? 10.305 -5.866 -7.062 1.00 65.50 107 GLU A O 1
ATOM 842 N N . ASN A 1 108 ? 8.530 -6.161 -8.389 1.00 75.00 108 ASN A N 1
ATOM 843 C CA . ASN A 1 108 ? 7.580 -6.303 -7.287 1.00 75.00 108 ASN A CA 1
ATOM 844 C C . ASN A 1 108 ? 7.608 -7.684 -6.610 1.00 75.00 108 ASN A C 1
ATOM 846 O O . ASN A 1 108 ? 7.004 -7.852 -5.550 1.00 75.00 108 ASN A O 1
ATOM 850 N N . ARG A 1 109 ? 8.310 -8.689 -7.160 1.00 83.06 109 ARG A N 1
ATOM 851 C CA . ARG A 1 109 ? 8.239 -10.089 -6.685 1.00 83.06 109 ARG A CA 1
ATOM 852 C C . ARG A 1 109 ? 8.586 -10.230 -5.210 1.00 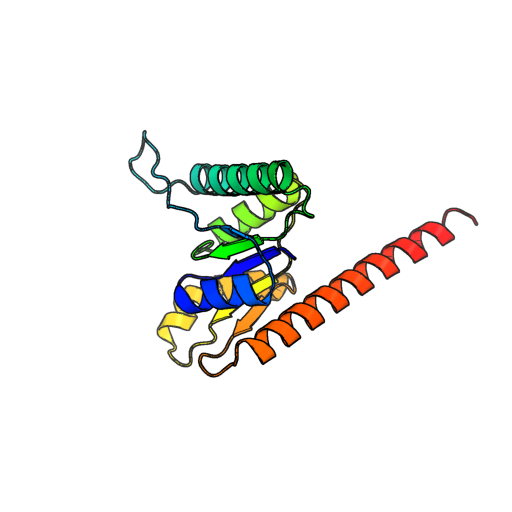83.06 109 ARG A C 1
ATOM 854 O O . ARG A 1 109 ? 7.956 -11.007 -4.491 1.00 83.06 109 ARG A O 1
ATOM 861 N N . ALA A 1 110 ? 9.616 -9.508 -4.780 1.00 87.00 110 ALA A N 1
ATOM 862 C CA . ALA A 1 110 ? 10.118 -9.577 -3.418 1.00 87.00 110 ALA A CA 1
ATOM 863 C C . ALA A 1 110 ? 9.121 -8.944 -2.431 1.00 87.00 110 ALA A C 1
ATOM 865 O O . ALA A 1 110 ? 8.811 -9.551 -1.406 1.00 87.00 110 ALA A O 1
ATOM 866 N N . LEU A 1 111 ? 8.541 -7.794 -2.787 1.00 87.50 111 LEU A N 1
ATOM 867 C CA . LEU A 1 111 ? 7.484 -7.117 -2.027 1.00 87.50 111 LEU A CA 1
ATOM 868 C C . LEU A 1 111 ? 6.190 -7.930 -1.964 1.00 87.50 111 LEU A C 1
ATOM 870 O O . LEU A 1 111 ? 5.621 -8.111 -0.889 1.00 87.50 111 LEU A O 1
ATOM 874 N N . ILE A 1 112 ? 5.756 -8.478 -3.101 1.00 88.12 112 ILE A N 1
ATOM 875 C CA . ILE A 1 112 ? 4.600 -9.376 -3.191 1.00 88.12 112 ILE A CA 1
ATOM 876 C C . ILE A 1 112 ? 4.806 -10.564 -2.253 1.00 88.12 112 ILE A C 1
ATOM 878 O O . ILE A 1 112 ? 3.921 -10.885 -1.462 1.00 88.12 112 ILE A O 1
ATOM 882 N N . ARG A 1 113 ? 5.985 -11.202 -2.288 1.00 89.69 113 ARG A N 1
ATOM 883 C CA . ARG A 1 113 ? 6.306 -12.312 -1.382 1.00 89.69 113 ARG A CA 1
ATOM 884 C C . ARG A 1 113 ? 6.254 -11.867 0.080 1.00 89.69 113 ARG A C 1
ATOM 886 O O . ARG A 1 113 ? 5.625 -12.555 0.875 1.00 89.69 113 ARG A O 1
ATOM 893 N N . TYR A 1 114 ? 6.862 -10.730 0.407 1.00 91.50 114 TYR A N 1
ATOM 894 C CA . TYR A 1 114 ? 6.903 -10.179 1.761 1.00 91.50 114 TYR A CA 1
ATOM 895 C C . TYR A 1 114 ? 5.503 -9.930 2.346 1.00 91.50 114 TYR A C 1
ATOM 897 O O . TYR A 1 114 ? 5.190 -10.395 3.442 1.00 91.50 114 TYR A O 1
ATOM 905 N N . TYR A 1 115 ? 4.613 -9.266 1.605 1.00 91.56 115 TYR A N 1
ATOM 906 C CA . TYR A 1 115 ? 3.254 -9.009 2.090 1.00 91.56 115 TYR A CA 1
ATOM 907 C C . TYR A 1 115 ? 2.335 -10.229 2.006 1.00 91.56 115 TYR A C 1
ATOM 909 O O . TYR A 1 115 ? 1.386 -10.336 2.789 1.00 91.56 115 TYR A O 1
ATOM 917 N N . ARG A 1 116 ? 2.616 -11.181 1.106 1.00 90.69 116 ARG A N 1
ATOM 918 C CA . ARG A 1 116 ? 1.906 -12.465 1.056 1.00 90.69 116 ARG A CA 1
ATOM 919 C C . ARG A 1 116 ? 2.179 -13.290 2.308 1.00 90.69 116 ARG A C 1
ATOM 921 O O . ARG A 1 116 ? 1.230 -13.802 2.886 1.00 90.69 116 ARG A O 1
ATOM 928 N N . THR A 1 117 ? 3.432 -13.380 2.765 1.00 90.19 117 THR A N 1
ATOM 929 C CA . THR A 1 117 ? 3.773 -14.148 3.981 1.00 90.19 117 THR A CA 1
ATOM 930 C C . THR A 1 117 ? 3.145 -13.572 5.244 1.00 90.19 117 THR A C 1
ATOM 932 O O . THR A 1 117 ? 2.906 -14.304 6.194 1.00 90.19 117 THR A O 1
ATOM 935 N N . GLN A 1 118 ? 2.842 -12.274 5.251 1.00 88.81 118 GLN A N 1
ATOM 936 C CA . GLN A 1 118 ? 2.147 -11.620 6.359 1.00 88.81 118 GLN A CA 1
ATOM 937 C C . GLN A 1 118 ? 0.621 -11.684 6.248 1.00 88.81 118 GLN A C 1
ATOM 939 O O . GLN A 1 118 ? -0.070 -11.051 7.043 1.00 88.81 118 GLN A O 1
ATOM 944 N N . ASN A 1 119 ? 0.080 -12.379 5.239 1.00 88.56 119 ASN A N 1
ATOM 945 C CA . ASN A 1 119 ? -1.337 -12.330 4.902 1.00 88.56 119 ASN A CA 1
ATOM 946 C C . ASN A 1 119 ? -1.852 -10.887 4.811 1.00 88.56 119 ASN A C 1
ATOM 948 O O . ASN A 1 119 ? -2.950 -10.639 5.280 1.00 88.56 119 ASN A O 1
ATOM 952 N N . LYS A 1 120 ? -1.088 -9.939 4.246 1.00 88.56 120 LYS A N 1
ATOM 953 C CA . LYS A 1 120 ? -1.497 -8.532 4.030 1.00 88.56 120 LYS A CA 1
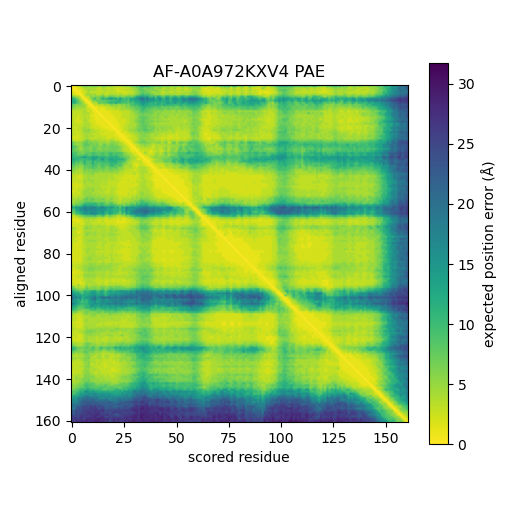ATOM 954 C C . LYS A 1 120 ? -1.731 -8.199 2.553 1.00 88.56 120 LYS A C 1
ATOM 956 O O . LYS A 1 120 ? -2.384 -7.203 2.258 1.00 88.56 120 LYS A O 1
ATOM 961 N N . LEU A 1 121 ? -1.213 -9.019 1.639 1.00 89.94 121 LEU A N 1
ATOM 962 C CA . LEU A 1 121 ? -1.277 -8.788 0.197 1.00 89.94 121 LEU A CA 1
ATOM 963 C C . LEU A 1 121 ? -2.709 -8.866 -0.352 1.00 89.94 121 LEU A C 1
ATOM 965 O O . LEU A 1 121 ? -3.417 -9.844 -0.115 1.00 89.94 121 LEU A O 1
ATOM 969 N N . ILE A 1 122 ? -3.071 -7.872 -1.157 1.00 88.69 122 ILE A N 1
ATOM 970 C CA . ILE A 1 122 ? -4.216 -7.877 -2.066 1.00 88.69 122 ILE A CA 1
ATOM 971 C C . ILE A 1 1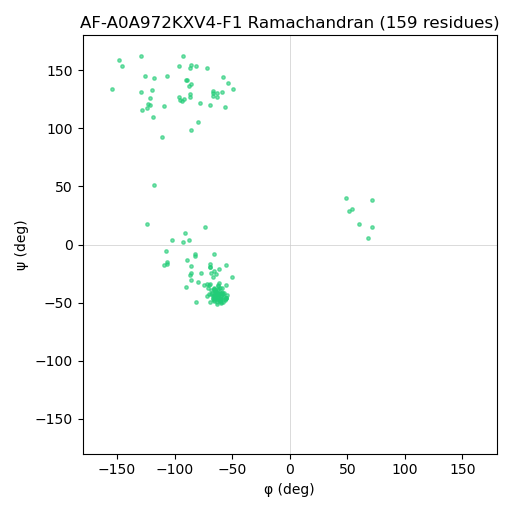22 ? -3.657 -7.608 -3.463 1.00 88.69 122 ILE A C 1
ATOM 973 O O . ILE A 1 122 ? -2.989 -6.597 -3.680 1.00 88.69 122 ILE A O 1
ATOM 977 N N . LEU A 1 123 ? -3.881 -8.541 -4.386 1.00 86.69 123 LEU A N 1
ATOM 978 C CA . LEU A 1 123 ? -3.512 -8.363 -5.786 1.00 86.69 123 LEU A CA 1
ATOM 979 C C . LEU A 1 123 ? -4.633 -7.629 -6.517 1.00 86.69 123 LEU A C 1
ATOM 981 O O . LEU A 1 123 ? -5.810 -7.893 -6.264 1.00 86.69 123 LEU A O 1
ATOM 985 N N . VAL A 1 124 ? -4.243 -6.690 -7.369 1.00 84.25 124 VAL A N 1
ATOM 986 C CA . VAL A 1 124 ? -5.142 -5.848 -8.158 1.00 84.25 124 VAL A CA 1
ATOM 987 C C . VAL A 1 124 ? -4.828 -6.067 -9.630 1.00 84.25 124 VAL A C 1
ATOM 989 O O . VAL A 1 124 ? -3.673 -5.932 -10.032 1.00 84.25 124 VAL A O 1
ATOM 992 N N . ASP A 1 125 ? -5.838 -6.402 -10.419 1.00 80.25 125 ASP A N 1
ATOM 993 C CA . ASP A 1 125 ? -5.737 -6.459 -11.874 1.00 80.25 125 ASP A CA 1
ATOM 994 C C . ASP A 1 125 ? -6.025 -5.064 -12.469 1.00 80.25 125 ASP A C 1
ATOM 996 O O . ASP A 1 125 ? -6.767 -4.265 -11.896 1.00 80.25 125 ASP A O 1
ATOM 1000 N N . GLU A 1 126 ? -5.451 -4.755 -13.632 1.00 70.50 126 GLU A N 1
ATOM 1001 C CA . GLU A 1 126 ? -5.747 -3.531 -14.395 1.00 70.50 126 GLU A CA 1
ATOM 1002 C C . GLU A 1 126 ? -7.220 -3.458 -14.839 1.00 70.50 126 GLU A C 1
ATOM 1004 O O . GLU A 1 126 ? -7.731 -2.373 -15.121 1.00 70.50 126 GLU A O 1
ATOM 1009 N N . THR A 1 127 ? -7.902 -4.603 -14.890 1.00 78.88 127 THR A N 1
ATOM 1010 C CA . THR A 1 127 ? -9.315 -4.724 -15.275 1.00 78.88 127 THR A CA 1
ATOM 1011 C C . THR A 1 127 ? -10.296 -4.600 -14.110 1.00 78.88 127 THR A C 1
ATOM 1013 O O . THR A 1 127 ? -11.490 -4.407 -14.347 1.00 78.88 127 THR A O 1
ATOM 1016 N N . ASP A 1 128 ? -9.815 -4.671 -12.866 1.00 80.06 128 ASP A N 1
ATOM 1017 C CA . ASP A 1 128 ? -10.673 -4.643 -11.685 1.00 80.06 128 ASP A CA 1
ATOM 1018 C C . ASP A 1 128 ? -11.363 -3.281 -11.531 1.00 80.06 128 ASP A C 1
ATOM 1020 O O . ASP A 1 128 ? -10.729 -2.217 -11.517 1.00 80.06 128 ASP A O 1
ATOM 1024 N N . SER A 1 129 ? -12.682 -3.298 -11.332 1.00 87.62 129 SER A N 1
ATOM 1025 C CA . SER A 1 129 ? -13.402 -2.078 -10.986 1.00 87.62 129 SER A CA 1
ATOM 1026 C C . SER A 1 129 ? -13.085 -1.645 -9.548 1.00 87.62 129 SER A C 1
ATOM 1028 O O . SER A 1 129 ? -12.813 -2.455 -8.657 1.00 87.62 129 SER A O 1
ATOM 1030 N N . ILE A 1 130 ? -13.171 -0.338 -9.282 1.00 86.06 130 ILE A N 1
ATOM 1031 C CA . ILE A 1 130 ? -12.958 0.195 -7.925 1.00 86.06 130 ILE A CA 1
ATOM 1032 C C . ILE A 1 130 ? -13.955 -0.414 -6.937 1.00 86.06 130 ILE A C 1
ATOM 1034 O O . ILE A 1 130 ? -13.570 -0.728 -5.817 1.00 86.06 130 ILE A O 1
ATOM 1038 N N . GLY A 1 131 ? -15.204 -0.639 -7.360 1.00 86.19 131 GLY A N 1
ATOM 1039 C CA . GLY A 1 131 ? -16.229 -1.261 -6.523 1.00 86.19 131 GLY A CA 1
ATOM 1040 C C . GLY A 1 131 ? -15.835 -2.666 -6.062 1.00 86.19 131 GLY A C 1
ATOM 1041 O O . GLY A 1 131 ? -15.833 -2.937 -4.862 1.00 86.19 131 GLY A O 1
ATOM 1042 N N . GLU A 1 132 ? -15.416 -3.534 -6.987 1.00 87.19 132 GLU A N 1
ATOM 1043 C CA . GLU A 1 132 ? -14.964 -4.899 -6.666 1.00 87.19 132 GLU A CA 1
ATOM 1044 C C . GLU A 1 132 ? -13.728 -4.901 -5.764 1.00 87.19 132 GLU A C 1
ATOM 1046 O O . GLU A 1 132 ? -13.596 -5.727 -4.852 1.00 87.19 132 GLU A O 1
ATOM 1051 N N . LEU A 1 133 ? -12.807 -3.964 -5.991 1.00 87.00 133 LEU A N 1
ATOM 1052 C CA . LEU A 1 133 ? -11.639 -3.815 -5.139 1.00 87.00 133 LEU A CA 1
ATOM 1053 C C . LEU A 1 133 ? -12.013 -3.356 -3.726 1.00 87.00 133 LEU A C 1
ATOM 1055 O O . LEU A 1 133 ? -11.543 -3.958 -2.761 1.00 87.00 133 LEU A O 1
ATOM 1059 N N . CYS A 1 134 ? -12.882 -2.354 -3.587 1.00 87.88 134 CYS A N 1
ATOM 1060 C CA . CYS A 1 134 ? -13.404 -1.917 -2.294 1.00 87.88 134 CYS A CA 1
ATOM 1061 C C . CYS A 1 134 ? -14.046 -3.088 -1.541 1.00 87.88 134 CYS A C 1
ATOM 1063 O O . CYS A 1 134 ? -13.717 -3.319 -0.377 1.00 87.88 134 CYS A O 1
ATOM 1065 N N . SER A 1 135 ? -14.880 -3.894 -2.208 1.00 87.44 135 SER A N 1
ATOM 1066 C CA . SER A 1 135 ? -15.487 -5.084 -1.601 1.00 87.44 135 SER A CA 1
ATOM 1067 C C . SER A 1 135 ? -14.445 -6.101 -1.125 1.00 87.44 135 SER A C 1
ATOM 1069 O O . SER A 1 135 ? -14.545 -6.589 0.002 1.00 87.44 135 SER A O 1
ATOM 1071 N N . ARG A 1 136 ? -13.408 -6.394 -1.926 1.00 87.31 136 ARG A N 1
ATOM 1072 C CA . ARG A 1 136 ? -12.312 -7.297 -1.515 1.00 87.31 136 ARG A CA 1
ATOM 1073 C C . ARG A 1 136 ? -11.544 -6.752 -0.315 1.00 87.31 136 ARG A C 1
ATOM 1075 O O . ARG A 1 136 ? -11.245 -7.508 0.609 1.00 87.31 136 ARG A O 1
ATOM 1082 N N . ILE A 1 137 ? -11.244 -5.456 -0.306 1.00 88.12 137 ILE A N 1
ATOM 1083 C CA . ILE A 1 137 ? -10.555 -4.797 0.807 1.00 88.12 137 ILE A CA 1
ATOM 1084 C C . ILE A 1 137 ? -11.391 -4.891 2.088 1.00 88.12 137 ILE A C 1
ATOM 1086 O O . ILE A 1 137 ? -10.857 -5.295 3.122 1.00 88.12 137 ILE A O 1
ATOM 1090 N N . HIS A 1 138 ? -12.687 -4.574 2.022 1.00 87.06 138 HIS A N 1
ATOM 1091 C CA . HIS A 1 138 ? -13.594 -4.686 3.165 1.00 87.06 138 HIS A CA 1
ATOM 1092 C C . HIS A 1 138 ? -13.693 -6.121 3.674 1.00 87.06 138 HIS A C 1
ATOM 1094 O O . HIS A 1 138 ? -13.511 -6.350 4.866 1.00 87.06 138 HIS A O 1
ATOM 1100 N N . LEU A 1 139 ? -13.891 -7.100 2.787 1.00 85.31 139 LEU A N 1
ATOM 1101 C CA . LEU A 1 139 ? -13.978 -8.512 3.166 1.00 85.31 139 LEU A CA 1
ATOM 1102 C C . LEU A 1 139 ? -12.721 -8.980 3.908 1.00 85.31 139 LEU A C 1
ATOM 1104 O O . LEU A 1 139 ? -12.793 -9.659 4.933 1.00 85.31 139 LEU A O 1
ATOM 1108 N N . VAL A 1 140 ? -11.554 -8.604 3.388 1.00 84.38 140 VAL A N 1
ATOM 1109 C CA . VAL A 1 140 ? -10.262 -8.926 3.991 1.00 84.38 140 VAL A CA 1
ATOM 1110 C C . VAL A 1 140 ? -10.100 -8.247 5.352 1.00 84.38 140 VAL A C 1
ATOM 1112 O O . VAL A 1 140 ? -9.624 -8.877 6.299 1.00 84.38 140 VAL A O 1
ATOM 1115 N N . TYR A 1 141 ? -10.489 -6.979 5.458 1.00 83.75 141 TYR A N 1
ATOM 1116 C CA . TYR A 1 141 ? -10.400 -6.216 6.696 1.00 83.75 141 TYR A CA 1
ATOM 1117 C C . TYR A 1 141 ? -11.322 -6.778 7.783 1.00 83.75 141 TYR A C 1
ATOM 1119 O O . TYR A 1 141 ? -10.851 -7.060 8.886 1.00 83.75 141 TYR A O 1
ATOM 1127 N N . GLU A 1 142 ? -12.590 -7.033 7.456 1.00 84.69 142 GLU A N 1
ATOM 1128 C CA . GLU A 1 142 ? -13.572 -7.610 8.378 1.00 84.69 142 GLU A CA 1
ATOM 1129 C C . GLU A 1 142 ? -13.144 -8.996 8.851 1.00 84.69 142 GLU A C 1
ATOM 1131 O O . GLU A 1 142 ? -13.076 -9.242 10.054 1.00 84.69 142 GLU A O 1
ATOM 1136 N N . LYS A 1 143 ? -12.720 -9.876 7.933 1.00 81.81 143 LYS A N 1
ATOM 1137 C CA . LYS A 1 143 ? -12.221 -11.210 8.295 1.00 81.81 143 LYS A CA 1
ATOM 1138 C C . LYS A 1 143 ? -11.084 -11.136 9.317 1.00 81.81 143 LYS A C 1
ATOM 1140 O O . LYS A 1 143 ? -11.070 -11.904 10.278 1.00 81.81 143 LYS A O 1
ATOM 1145 N N . ARG A 1 144 ? -10.139 -10.207 9.128 1.00 77.81 144 ARG A N 1
ATOM 1146 C CA . ARG A 1 144 ? -8.994 -10.023 10.038 1.00 77.81 144 ARG A CA 1
ATOM 1147 C C . ARG A 1 144 ? -9.410 -9.419 11.379 1.00 77.81 144 ARG A C 1
ATOM 1149 O O . ARG A 1 144 ? -8.887 -9.830 12.418 1.00 77.81 144 ARG A O 1
ATOM 1156 N N . ARG A 1 145 ? -10.370 -8.492 11.372 1.00 75.75 145 ARG A N 1
ATOM 1157 C CA . ARG A 1 145 ? -10.963 -7.922 12.588 1.00 75.75 145 ARG A CA 1
ATOM 1158 C C . ARG A 1 145 ? -11.670 -9.001 13.413 1.00 75.75 145 ARG A C 1
ATOM 1160 O O . ARG A 1 145 ? -11.434 -9.090 14.616 1.00 75.75 145 ARG A O 1
ATOM 1167 N N . SER A 1 146 ? -12.457 -9.869 12.778 1.00 75.56 146 SER A N 1
ATOM 1168 C CA . SER A 1 146 ? -13.137 -10.981 13.451 1.00 75.56 146 SER A CA 1
ATOM 1169 C C . SER A 1 146 ? -12.149 -11.971 14.069 1.00 75.56 146 SER A C 1
ATOM 1171 O O . SER A 1 146 ? -12.305 -12.325 15.235 1.00 75.56 146 SER A O 1
ATOM 1173 N N . THR A 1 147 ? -11.087 -12.364 13.353 1.00 69.56 147 THR A N 1
ATOM 1174 C CA . THR A 1 147 ? -10.076 -13.285 13.906 1.00 69.56 147 THR A CA 1
ATOM 1175 C C . THR A 1 147 ? -9.347 -12.720 15.126 1.00 69.56 147 THR A C 1
ATOM 1177 O O . THR A 1 147 ? -9.057 -13.471 16.051 1.00 69.56 147 THR A O 1
ATOM 1180 N N . ALA A 1 148 ? -9.098 -11.406 15.168 1.00 64.38 148 ALA A 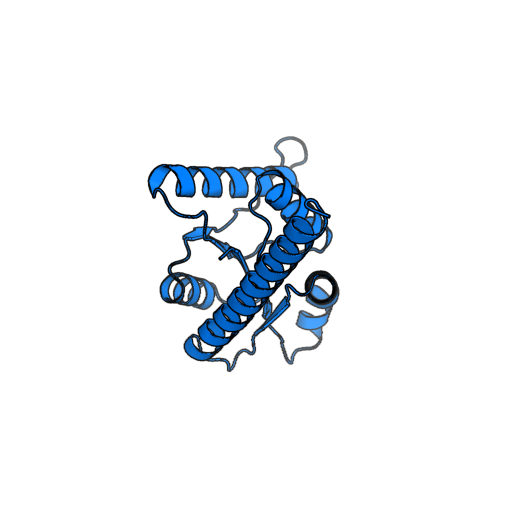N 1
ATOM 1181 C CA . ALA A 1 148 ? -8.467 -10.762 16.321 1.00 64.38 148 ALA A CA 1
ATOM 1182 C C . ALA A 1 148 ? -9.385 -10.741 17.561 1.00 64.38 148 ALA A C 1
ATOM 1184 O O . ALA A 1 148 ? -8.915 -10.885 18.691 1.00 64.38 148 ALA A O 1
ATOM 1185 N N . ASN A 1 149 ? -10.699 -10.610 17.357 1.00 60.62 149 ASN A N 1
ATOM 1186 C CA . ASN A 1 149 ? -11.677 -10.587 18.447 1.00 60.62 149 ASN A CA 1
ATOM 1187 C C . ASN A 1 149 ? -11.919 -11.981 19.059 1.00 60.62 149 ASN A C 1
ATOM 1189 O O . ASN A 1 149 ? -12.085 -12.085 20.275 1.00 60.62 149 ASN A O 1
ATOM 1193 N N . LEU A 1 150 ? -11.873 -13.047 18.249 1.00 57.44 150 LEU A N 1
ATOM 1194 C CA . LEU A 1 150 ? -11.974 -14.437 18.725 1.00 57.44 150 LEU A CA 1
ATOM 1195 C C . LEU A 1 150 ? -10.775 -14.847 19.601 1.00 57.44 150 LEU A C 1
ATOM 1197 O O . LEU A 1 150 ? -10.952 -15.473 20.639 1.00 57.44 150 LEU A O 1
ATOM 1201 N N . THR A 1 151 ? -9.555 -14.415 19.269 1.00 57.09 151 THR A N 1
ATOM 1202 C CA . THR A 1 151 ? -8.366 -14.732 20.089 1.00 57.09 151 THR A CA 1
ATOM 1203 C C . THR A 1 151 ? -8.337 -14.045 21.460 1.00 57.09 151 THR A C 1
ATOM 1205 O O . THR A 1 151 ? -7.615 -14.491 22.351 1.00 57.09 151 THR A O 1
ATOM 1208 N N . ASN A 1 152 ? -9.102 -12.965 21.650 1.00 52.91 152 ASN A N 1
ATOM 1209 C CA . ASN A 1 152 ? -9.192 -12.270 22.938 1.00 52.91 152 ASN A CA 1
ATOM 1210 C C . ASN A 1 152 ? -10.242 -12.878 23.879 1.00 52.91 152 ASN A C 1
ATOM 1212 O O . ASN A 1 152 ? -10.108 -12.729 25.093 1.00 52.91 152 ASN A O 1
ATOM 1216 N N . THR A 1 153 ? -11.254 -13.564 23.341 1.00 54.72 153 THR A N 1
ATOM 1217 C CA . THR A 1 153 ? -12.325 -14.186 24.136 1.00 54.72 153 THR A CA 1
ATOM 1218 C C . THR A 1 153 ? -11.895 -15.521 24.751 1.00 54.72 153 THR A C 1
ATOM 1220 O O . THR A 1 153 ? -12.270 -15.797 25.886 1.00 54.72 153 THR A O 1
ATOM 1223 N N . ASP A 1 154 ? -11.016 -16.285 24.092 1.00 50.59 154 ASP A N 1
ATOM 1224 C CA . ASP A 1 154 ? -10.445 -17.515 24.675 1.00 50.59 154 ASP A CA 1
ATOM 1225 C C . ASP A 1 154 ? -9.500 -17.230 25.855 1.00 50.59 154 ASP A C 1
ATOM 1227 O O . ASP A 1 154 ? -9.542 -17.901 26.882 1.00 50.59 154 ASP A O 1
ATOM 1231 N N . ARG A 1 155 ? -8.685 -16.169 25.778 1.00 51.91 155 ARG A N 1
ATOM 1232 C CA . ARG A 1 155 ? -7.738 -15.828 26.860 1.00 51.91 155 ARG A CA 1
ATOM 1233 C C . ARG A 1 155 ? -8.403 -15.328 28.139 1.00 51.91 155 ARG A C 1
ATOM 1235 O O . ARG A 1 155 ? -7.763 -15.321 29.185 1.00 51.91 155 ARG A O 1
ATOM 1242 N N . THR A 1 156 ? -9.655 -14.880 28.068 1.00 51.31 156 THR A N 1
ATOM 1243 C CA . THR A 1 156 ? -10.392 -14.425 29.255 1.00 51.31 156 THR A CA 1
ATOM 1244 C C . THR A 1 156 ? -11.090 -15.567 29.993 1.00 51.31 156 THR A C 1
ATOM 1246 O O . THR A 1 156 ? -11.387 -15.403 31.172 1.00 51.31 156 THR A O 1
ATOM 1249 N N . GLN A 1 157 ? -11.301 -16.728 29.357 1.00 52.00 157 GLN A N 1
ATOM 1250 C CA . GLN A 1 157 ? -11.931 -17.886 30.004 1.00 52.00 157 GLN A CA 1
ATOM 1251 C C . GLN A 1 157 ? -10.936 -18.779 30.766 1.00 52.00 157 GLN A C 1
ATOM 1253 O O . GLN A 1 157 ? -11.316 -19.367 31.776 1.00 52.00 157 GLN A O 1
ATOM 1258 N N . ASP A 1 158 ? -9.656 -18.798 30.380 1.00 51.09 158 ASP A N 1
ATOM 1259 C CA . ASP A 1 158 ? -8.611 -19.564 31.085 1.00 51.09 158 ASP A CA 1
ATOM 1260 C C . ASP A 1 158 ? -8.024 -18.853 32.322 1.00 51.09 158 ASP A C 1
ATOM 1262 O O . ASP A 1 158 ? -7.280 -19.457 33.087 1.00 51.09 158 ASP A O 1
ATOM 1266 N N . ALA A 1 159 ? -8.366 -17.583 32.566 1.00 51.53 159 ALA A N 1
ATOM 1267 C CA . ALA A 1 159 ? -7.947 -16.851 33.769 1.00 51.53 159 ALA A CA 1
ATOM 1268 C C . ALA A 1 159 ? -8.963 -16.936 34.931 1.00 51.53 159 ALA A C 1
ATOM 1270 O O . ALA A 1 159 ? -8.761 -16.308 35.970 1.00 51.53 159 ALA A O 1
ATOM 1271 N N . GLN A 1 160 ? -10.066 -17.673 34.753 1.00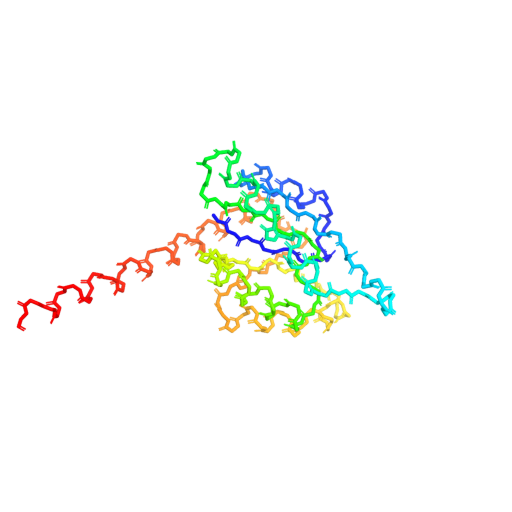 51.75 160 GLN A N 1
ATOM 1272 C CA . GLN A 1 160 ? -11.137 -17.837 35.749 1.00 51.75 160 GLN A CA 1
ATOM 1273 C C . GLN A 1 160 ? -11.422 -19.306 36.116 1.00 51.75 160 GLN A C 1
ATOM 1275 O O . GLN A 1 160 ? -12.481 -19.595 36.677 1.00 51.75 160 GLN A O 1
ATOM 1280 N N . ARG A 1 161 ? -10.500 -20.231 35.827 1.00 43.53 161 ARG A N 1
ATOM 1281 C CA . ARG A 1 161 ? -10.569 -21.624 36.289 1.00 43.53 161 ARG A CA 1
ATOM 1282 C C . ARG A 1 161 ? -9.395 -21.989 37.178 1.00 43.53 161 ARG A C 1
ATOM 1284 O O . ARG A 1 161 ? -8.267 -21.562 36.862 1.00 43.53 161 ARG A O 1
#

Sequence (161 aa):
MRITLNESISPDFSRRLSQALELHPIQPKVVYSRFTGLPSDDHTINKIIEEIHKHISSANTTGEFILSNYPQTVIQAQSLDMALAKIGQPLSSALMMESTKKAQNRENRALIRYYRTQNKLILVDETDSIGELCSRIHLVYEKRRSTANLTNTDRTQDAQR

Foldseek 3Di:
DAEEEAQVDDPVLLVVLCVVLVAAEDEQDQDADPVPRHGDLVVSLVVSVVVLVVCCVPPVDPSGHYYYNPDQDPVSVVVNQVSCVVVVRGGQAYEYEDDPPVVSCVSCVRVQVNRVVVVRYDYDYPPDDSVNVNVVSVVSNVVVVVVVVVVVVVVVVVVPD

Nearest PDB structures (foldseek):
  1dvr-assembly1_B  TM=7.401E-01  e=4.611E-06  Saccharomyces cerevisiae
  2c9y-assembly1_A  TM=7.285E-01  e=2.369E-05  Homo sapiens
  4typ-assembly4_D  TM=6.839E-01  e=2.224E-05  Bacillus subtilis subsp. subtilis str. 168
  2qaj-assembly2_B  TM=7.019E-01  e=6.486E-05  Bacillus subtilis
  3tlx-assembly1_A  TM=6.680E-01  e=2.369E-05  Plasmodium falciparum

Secondary structure (DSSP, 8-state):
-EEEE-TTS-HHHHHHHHHHTTPEEE-PPPPBPTTT-SB-HHHHHHHHHHHHHHHHHHH-----EEEES---SHHHHHHHHHHHHHTT----EEEEE--SSHHHHHHHHHHHHHHHHTT-EEEE-TT--HHHHHHHHHHHHHHHHHHHHHHHHHHHHTT--